Protein AF-V8P7L3-F1 (afdb_monomer)

Nearest PDB structures (foldseek):
  7rdb-assembly1_B  TM=6.389E-01  e=1.321E-03  Homo sapiens
  7rdb-assembly3_C  TM=6.486E-01  e=2.465E-03  Homo sapiens
  7rd5-assembly1_F  TM=6.907E-01  e=3.367E-03  Homo sapiens
  8esv-assembly1_B  TM=6.219E-01  e=2.792E-03  Homo sapiens
  5m4r-assembly2_E  TM=6.372E-01  e=1.424E+00  Homo sapiens

Foldseek 3Di:
DVVVVVVVVVVVVVVVVVVVVVLVVLLVVLLVVVLVVLLVLQLCAPVDPVSVVVQLCCCQVQLADRSQHVCSLCVHPNCVVQQFTDPSQADPPPPDADTHVVDDGPRGGHDPPSPSSCVVVPVVVVVVVVVPVD

Sequence (134 aa):
MIKLFTGFLVLLLITEILVVATAYMCRIKLHQTVSKDLMKILNKYDKNRQATKTVDILQAEFQCCGVENYIDWQNTTFGLRFSSVPKSCCKVPVESCVTDLNEDIVGINQEVTGILLCYMLLKIINKDYDNIEA

Mean predicted aligned error: 8.69 Å

Structure (mmCIF, N/CA/C/O backbone):
data_AF-V8P7L3-F1
#
_entry.id   AF-V8P7L3-F1
#
loop_
_atom_site.group_PDB
_atom_site.id
_atom_site.type_symbol
_atom_site.label_atom_id
_atom_site.label_alt_id
_a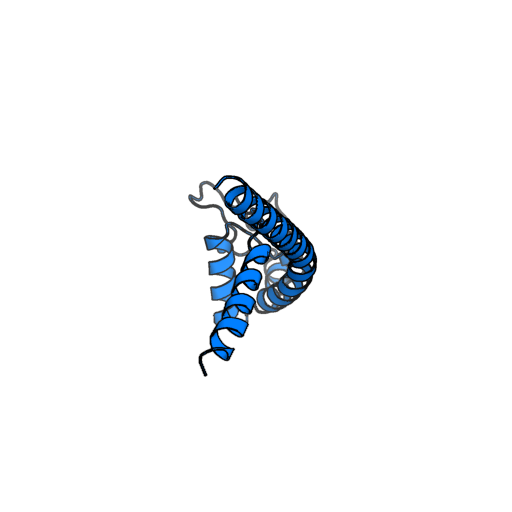tom_site.label_comp_id
_atom_site.label_asym_id
_atom_site.label_entity_id
_atom_site.label_seq_id
_atom_site.pdbx_PDB_ins_code
_atom_site.Cartn_x
_atom_site.Cartn_y
_atom_site.Cartn_z
_atom_site.occupancy
_atom_site.B_iso_or_equiv
_atom_site.auth_seq_id
_atom_site.auth_comp_id
_atom_site.auth_asym_id
_atom_site.auth_atom_id
_atom_site.pdbx_PDB_model_num
ATOM 1 N N . MET A 1 1 ? -40.850 -6.623 32.190 1.00 72.12 1 MET A N 1
ATOM 2 C CA . MET A 1 1 ? -40.401 -7.145 30.879 1.00 72.12 1 MET A CA 1
ATOM 3 C C . MET A 1 1 ? -39.814 -6.038 29.994 1.00 72.12 1 MET A C 1
ATOM 5 O O . MET A 1 1 ? -38.660 -6.157 29.624 1.00 72.12 1 MET A O 1
ATOM 9 N N . ILE A 1 2 ? -40.503 -4.910 29.765 1.00 87.88 2 ILE A N 1
ATOM 10 C CA . ILE A 1 2 ? -40.010 -3.815 28.891 1.00 87.88 2 ILE A CA 1
ATOM 11 C C . ILE A 1 2 ? -38.735 -3.120 29.421 1.00 87.88 2 ILE A C 1
ATOM 13 O O . ILE A 1 2 ? -37.823 -2.855 28.654 1.00 87.88 2 ILE A O 1
ATOM 17 N N . LYS A 1 3 ? -38.616 -2.894 30.740 1.00 86.19 3 LYS A N 1
ATOM 18 C CA . LYS A 1 3 ? -37.450 -2.205 31.340 1.00 86.19 3 LYS A CA 1
ATOM 19 C C . LYS A 1 3 ? -36.107 -2.913 31.098 1.00 86.19 3 LYS A C 1
ATOM 21 O O . LYS A 1 3 ? -35.101 -2.249 30.894 1.00 86.19 3 LYS A O 1
ATOM 26 N N . LEU A 1 4 ? -36.101 -4.249 31.107 1.00 89.38 4 LEU A N 1
ATOM 27 C CA . LEU A 1 4 ? -34.902 -5.045 30.823 1.00 89.38 4 LEU A CA 1
ATOM 28 C C . LEU A 1 4 ? -34.525 -4.938 29.345 1.00 89.38 4 LEU A C 1
ATOM 30 O O . LEU A 1 4 ? -33.369 -4.695 29.023 1.00 89.38 4 LEU A O 1
ATOM 34 N N . PHE A 1 5 ? -35.518 -5.039 28.460 1.00 91.81 5 PHE A N 1
ATOM 35 C CA . PHE A 1 5 ? -35.330 -4.890 27.020 1.00 91.81 5 PHE A CA 1
ATOM 36 C C . PHE A 1 5 ? -34.765 -3.509 26.653 1.00 91.81 5 PHE A C 1
ATOM 38 O O . PHE A 1 5 ? -33.781 -3.419 25.925 1.00 91.81 5 PHE A O 1
ATOM 45 N N . THR A 1 6 ? -35.312 -2.436 27.230 1.00 93.31 6 THR A N 1
ATOM 46 C CA . THR A 1 6 ? -34.776 -1.079 27.054 1.00 93.31 6 THR A CA 1
ATOM 47 C C . THR A 1 6 ? -33.341 -0.957 27.572 1.00 93.31 6 THR A C 1
ATOM 49 O O . THR A 1 6 ? -32.516 -0.336 26.911 1.00 93.31 6 THR A O 1
ATOM 52 N N . GLY A 1 7 ? -33.016 -1.578 28.710 1.00 94.12 7 GLY A N 1
ATOM 53 C CA . GLY A 1 7 ? -31.649 -1.593 29.241 1.00 94.12 7 GLY A CA 1
ATOM 54 C C . GLY A 1 7 ? -30.642 -2.246 28.289 1.00 94.12 7 GLY A C 1
ATOM 55 O O . GLY A 1 7 ? -29.582 -1.676 28.039 1.00 94.12 7 GLY A O 1
ATOM 56 N N . PHE A 1 8 ? -30.993 -3.392 27.699 1.00 94.31 8 PHE A N 1
ATOM 57 C CA . PHE A 1 8 ? -30.140 -4.061 26.710 1.00 94.31 8 PHE A CA 1
ATOM 58 C C . PHE A 1 8 ? -29.953 -3.235 25.437 1.00 94.31 8 PHE A C 1
ATOM 60 O O . PHE A 1 8 ? -28.838 -3.149 24.932 1.00 94.31 8 PHE A O 1
ATOM 67 N N . LEU A 1 9 ? -31.006 -2.580 24.942 1.00 94.62 9 LEU A N 1
ATOM 68 C CA . LEU A 1 9 ? -30.894 -1.721 23.761 1.00 94.62 9 LEU A CA 1
ATOM 69 C C . LEU A 1 9 ? -29.983 -0.513 24.000 1.00 94.62 9 LEU A C 1
ATOM 71 O O . LEU A 1 9 ? -29.184 -0.173 23.134 1.00 94.62 9 LEU A O 1
ATOM 75 N N . VAL A 1 10 ? -30.055 0.109 25.179 1.00 95.81 10 VAL A N 1
ATOM 76 C CA . VAL A 1 10 ? -29.152 1.214 25.534 1.00 95.81 10 VAL A CA 1
ATOM 77 C C . VAL A 1 10 ? -27.702 0.732 25.606 1.00 95.81 10 VAL A C 1
ATOM 79 O O . VAL A 1 10 ? -26.811 1.418 25.113 1.00 95.81 10 VAL A O 1
ATOM 82 N N . LEU A 1 11 ? -27.459 -0.459 26.160 1.00 95.25 11 LEU A N 1
ATOM 83 C CA . LEU A 1 11 ? -26.121 -1.049 26.195 1.00 95.25 11 LEU A CA 1
ATOM 84 C C . LEU A 1 11 ? -25.576 -1.299 24.782 1.00 95.25 11 LEU A C 1
ATOM 86 O O . LEU A 1 11 ? -24.440 -0.923 24.499 1.00 95.25 11 LEU A O 1
ATOM 90 N N . LEU A 1 12 ? -26.391 -1.869 23.890 1.00 94.75 12 LEU A N 1
ATOM 91 C CA . LEU A 1 12 ? -26.000 -2.109 22.499 1.00 94.75 12 LEU A CA 1
ATOM 92 C C . LEU A 1 12 ? -25.678 -0.801 21.769 1.00 94.75 12 LEU A C 1
ATOM 94 O O . LEU A 1 12 ? -24.627 -0.698 21.141 1.00 94.75 12 LEU A O 1
ATOM 98 N N . LEU A 1 13 ? -26.502 0.233 21.943 1.00 95.19 13 LEU A N 1
ATOM 99 C CA . LEU A 1 13 ? -26.239 1.549 21.357 1.00 95.19 13 LEU A CA 1
ATOM 100 C C . LEU A 1 13 ? -24.920 2.156 21.849 1.00 95.19 13 LEU A C 1
ATOM 102 O O . LEU A 1 13 ? -24.162 2.714 21.058 1.00 95.19 13 LEU A O 1
ATOM 106 N N . ILE A 1 14 ? -24.600 2.015 23.138 1.00 96.00 14 ILE A N 1
ATOM 107 C CA . ILE A 1 14 ? -23.313 2.477 23.675 1.00 96.00 14 ILE A CA 1
ATOM 108 C C . ILE A 1 14 ? -22.159 1.702 23.028 1.00 96.00 14 ILE A C 1
ATOM 110 O O . ILE A 1 14 ? -21.171 2.312 22.617 1.00 96.00 14 ILE A O 1
ATOM 114 N N . THR A 1 15 ? -22.282 0.378 22.887 1.00 92.50 15 THR A N 1
ATOM 115 C CA . THR A 1 15 ? -21.239 -0.428 22.234 1.00 92.50 15 THR A CA 1
ATOM 116 C C . THR A 1 15 ? -21.056 -0.067 20.762 1.00 92.50 15 THR A C 1
ATOM 118 O O . THR A 1 15 ? -19.918 0.055 20.312 1.00 92.50 15 THR A O 1
ATOM 121 N N . GLU A 1 16 ? -22.135 0.194 20.023 1.00 89.88 16 GLU A N 1
ATOM 122 C CA . GLU A 1 16 ? -22.059 0.598 18.616 1.00 89.88 16 GLU A CA 1
ATOM 123 C C . GLU A 1 16 ? -21.331 1.933 18.451 1.00 89.88 16 GLU A C 1
ATOM 125 O O . GLU A 1 16 ? -20.445 2.054 17.604 1.00 89.88 16 GLU A O 1
ATOM 130 N N . ILE A 1 17 ? -21.623 2.917 19.306 1.00 92.81 17 ILE A N 1
ATOM 131 C CA . ILE A 1 17 ? -20.941 4.218 19.277 1.00 92.81 17 ILE A CA 1
ATOM 13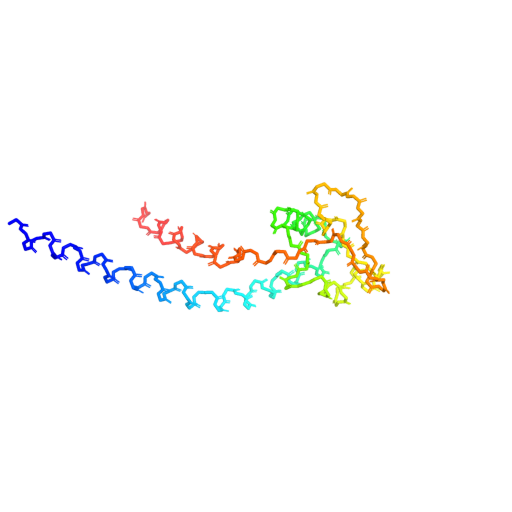2 C C . ILE A 1 17 ? -19.434 4.049 19.526 1.00 92.81 17 ILE A C 1
ATOM 134 O O . ILE A 1 17 ? -18.620 4.671 18.837 1.00 92.81 17 ILE A O 1
ATOM 138 N N . LEU A 1 18 ? -19.043 3.178 20.463 1.00 88.69 18 LEU A N 1
ATOM 139 C CA . LEU A 1 18 ? -17.633 2.887 20.743 1.00 88.69 18 LEU A CA 1
ATOM 140 C C . LEU A 1 18 ? -16.941 2.184 19.565 1.00 88.69 18 LEU A C 1
ATOM 142 O O . LEU A 1 18 ? -15.822 2.554 19.198 1.00 88.69 18 LEU A O 1
ATOM 146 N N . VAL A 1 19 ? -17.601 1.212 18.931 1.00 82.94 19 VAL A N 1
ATOM 147 C CA . VAL A 1 19 ? -17.077 0.519 17.741 1.00 82.94 19 VAL A CA 1
ATOM 148 C C . VAL A 1 19 ? -16.895 1.495 16.581 1.00 82.94 19 VAL A C 1
ATOM 150 O O . VAL A 1 19 ? -15.847 1.510 15.937 1.00 82.94 19 VAL A O 1
ATOM 153 N N . VAL A 1 20 ? -17.868 2.370 16.337 1.00 83.62 20 VAL A N 1
ATOM 154 C CA . VAL A 1 20 ? -17.779 3.364 15.260 1.00 83.62 20 VAL A CA 1
ATOM 155 C C . VAL A 1 20 ? -16.657 4.371 15.528 1.00 83.62 20 VAL A C 1
ATOM 157 O O . VAL A 1 20 ? -15.854 4.645 14.633 1.00 83.62 20 VAL A O 1
ATOM 160 N N . ALA A 1 21 ? -16.540 4.883 16.757 1.00 84.50 21 ALA A N 1
ATOM 161 C CA . ALA A 1 21 ? -15.484 5.828 17.123 1.00 84.50 21 ALA A CA 1
ATOM 162 C C . ALA A 1 21 ? -14.078 5.209 16.995 1.00 84.50 21 ALA A C 1
ATOM 164 O O . ALA A 1 21 ? -13.164 5.838 16.453 1.00 84.50 21 ALA A O 1
ATOM 165 N N . THR A 1 22 ? -13.905 3.959 17.437 1.00 76.62 22 THR A N 1
ATOM 166 C CA . THR A 1 22 ? -12.628 3.232 17.329 1.00 76.62 22 THR A CA 1
ATOM 167 C C . THR A 1 22 ? -12.281 2.888 15.884 1.00 76.62 22 THR A C 1
ATOM 169 O O . THR A 1 22 ? -11.140 3.106 15.468 1.00 76.62 22 THR A O 1
ATOM 172 N N . ALA A 1 23 ? -13.254 2.443 15.085 1.00 76.81 23 ALA A N 1
ATOM 173 C CA . ALA A 1 23 ? -13.071 2.209 13.658 1.00 76.81 23 ALA A CA 1
ATOM 174 C C . ALA A 1 23 ? -12.628 3.493 12.945 1.00 76.81 23 ALA A C 1
ATOM 176 O O . ALA A 1 23 ? -11.661 3.470 12.182 1.00 76.81 23 ALA A O 1
ATOM 177 N N . TYR A 1 24 ? -13.266 4.627 13.241 1.00 77.25 24 TYR A N 1
ATOM 178 C CA . TYR A 1 24 ? -12.901 5.913 12.650 1.00 77.25 24 TYR A CA 1
ATOM 179 C C . TYR A 1 24 ? -11.458 6.326 12.983 1.00 77.25 24 TYR A C 1
ATOM 181 O O . TYR A 1 24 ? -10.691 6.678 12.087 1.00 77.25 24 TYR A O 1
ATOM 189 N N . MET A 1 25 ? -11.040 6.221 14.247 1.00 73.00 25 MET A N 1
ATOM 190 C CA . MET A 1 25 ? -9.654 6.526 14.635 1.00 73.00 25 MET A CA 1
ATOM 191 C C . MET A 1 25 ? -8.639 5.541 14.035 1.00 73.00 25 MET A C 1
ATOM 193 O O . MET A 1 25 ? -7.530 5.943 13.667 1.00 73.00 25 MET A O 1
ATOM 197 N N . CYS A 1 26 ? -9.006 4.261 13.915 1.00 70.56 26 CYS A N 1
ATOM 198 C CA . CYS A 1 26 ? -8.181 3.233 13.286 1.00 70.56 26 CYS A CA 1
ATOM 199 C C . CYS A 1 26 ? -7.879 3.600 11.833 1.00 70.56 26 CYS A C 1
ATOM 201 O O . CYS A 1 26 ? -6.718 3.558 11.423 1.00 70.56 26 CYS A O 1
ATOM 203 N N . ARG A 1 27 ? -8.897 4.061 11.092 1.00 73.44 27 ARG A N 1
ATOM 204 C CA . ARG A 1 27 ? -8.773 4.402 9.673 1.00 73.44 27 ARG A CA 1
ATOM 205 C C . ARG A 1 27 ? -7.585 5.318 9.373 1.00 73.44 27 ARG A C 1
ATOM 207 O O . ARG A 1 27 ? -6.798 5.045 8.469 1.00 73.44 27 ARG A O 1
ATOM 214 N N . ILE A 1 28 ? -7.425 6.362 10.182 1.00 69.69 28 ILE A N 1
ATOM 215 C CA . ILE A 1 28 ? -6.399 7.393 9.990 1.00 69.69 28 ILE A CA 1
ATOM 216 C C . ILE A 1 28 ? -4.984 6.836 10.230 1.00 69.69 28 ILE A C 1
ATOM 218 O O . ILE A 1 28 ? -4.080 7.052 9.423 1.00 69.69 28 ILE A O 1
ATOM 222 N N . LYS A 1 29 ? -4.773 6.094 11.325 1.00 68.50 29 LYS A N 1
ATOM 223 C CA . LYS A 1 29 ? -3.442 5.560 11.693 1.00 68.50 29 LYS A CA 1
ATOM 224 C C . LYS A 1 29 ? -2.997 4.404 10.801 1.00 68.50 29 LYS A C 1
ATOM 226 O O . LYS A 1 29 ? -1.812 4.271 10.483 1.00 68.50 29 LYS A O 1
ATOM 231 N N . LEU A 1 30 ? -3.956 3.565 10.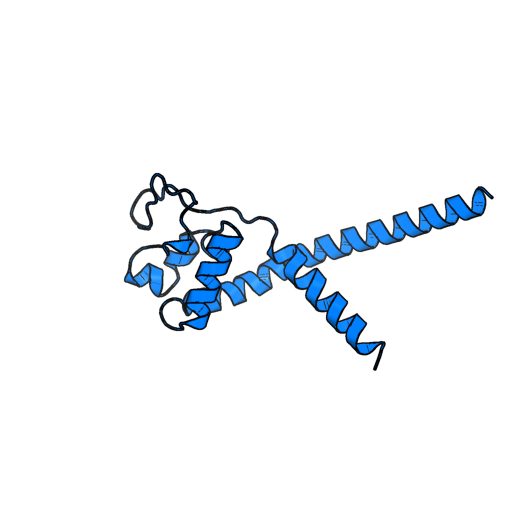428 1.00 73.50 30 LEU A N 1
ATOM 232 C CA . LEU A 1 30 ? -3.772 2.395 9.585 1.00 73.50 30 LEU A CA 1
ATOM 233 C C . LEU A 1 30 ? -3.192 2.829 8.249 1.00 73.50 30 LEU A C 1
ATOM 235 O O . LEU A 1 30 ? -2.089 2.398 7.914 1.00 73.50 30 LEU A O 1
ATOM 239 N N . HIS A 1 31 ? -3.867 3.774 7.588 1.00 76.88 31 HIS A N 1
ATOM 240 C CA . HIS A 1 31 ? -3.453 4.338 6.308 1.00 76.88 31 HIS A CA 1
ATOM 241 C C . HIS A 1 31 ? -1.969 4.721 6.308 1.00 76.88 31 HIS A C 1
ATOM 243 O O . HIS A 1 31 ? -1.176 4.154 5.568 1.00 76.88 31 HIS A O 1
ATOM 249 N N . GLN A 1 32 ? -1.542 5.579 7.237 1.00 78.06 32 GLN A N 1
ATOM 250 C CA . GLN A 1 32 ? -0.151 6.040 7.289 1.00 78.06 32 GLN A CA 1
ATOM 251 C C . GLN A 1 32 ? 0.876 4.919 7.513 1.00 78.06 32 GLN A C 1
ATOM 253 O O . GLN A 1 32 ? 2.003 5.016 7.026 1.00 78.06 32 GLN A O 1
ATOM 258 N N . THR A 1 33 ? 0.529 3.888 8.287 1.00 78.50 33 THR A N 1
ATOM 259 C CA . THR A 1 33 ? 1.470 2.818 8.647 1.00 78.50 33 THR A CA 1
ATOM 260 C C . THR A 1 33 ? 1.677 1.873 7.481 1.00 78.50 33 THR A C 1
ATOM 262 O O . THR A 1 33 ? 2.812 1.624 7.074 1.00 78.50 33 THR A O 1
ATOM 265 N N . VAL A 1 34 ? 0.588 1.365 6.911 1.00 79.50 34 VAL A N 1
ATOM 266 C CA . VAL A 1 34 ? 0.735 0.372 5.854 1.00 79.50 34 VAL A CA 1
ATOM 267 C C . VAL A 1 34 ? 1.054 1.029 4.528 1.00 79.50 34 VAL A C 1
ATOM 269 O O . VAL A 1 34 ? 1.762 0.403 3.756 1.00 79.50 34 VAL A O 1
ATOM 272 N N . SER A 1 35 ? 0.690 2.293 4.284 1.00 83.31 35 SER A N 1
ATOM 273 C CA . SER A 1 35 ? 1.221 2.992 3.110 1.00 83.31 35 SER A CA 1
ATOM 274 C C . SER A 1 35 ? 2.753 3.023 3.136 1.00 83.31 35 SER A C 1
ATOM 276 O O . SER A 1 35 ? 3.402 2.709 2.142 1.00 83.31 35 SER A O 1
ATOM 278 N N . LYS A 1 36 ? 3.369 3.273 4.303 1.00 86.00 36 LYS A N 1
ATOM 279 C CA . LYS A 1 36 ? 4.834 3.210 4.457 1.00 86.00 36 LYS A CA 1
ATOM 280 C C . LYS A 1 36 ? 5.393 1.802 4.254 1.00 86.00 36 LYS A C 1
ATOM 282 O O . LYS A 1 36 ? 6.421 1.648 3.596 1.00 86.00 36 LYS A O 1
ATOM 287 N N . ASP A 1 37 ? 4.768 0.779 4.833 1.00 85.25 37 ASP A N 1
ATOM 288 C CA . ASP A 1 37 ? 5.265 -0.597 4.723 1.00 85.25 37 ASP A CA 1
ATOM 289 C C . ASP A 1 37 ? 5.052 -1.189 3.327 1.00 85.25 37 ASP A C 1
ATOM 291 O O . ASP A 1 37 ? 5.970 -1.806 2.784 1.00 85.25 37 ASP A O 1
ATOM 295 N N . LEU A 1 38 ? 3.906 -0.927 2.699 1.00 86.19 38 LEU A N 1
ATOM 296 C CA . LEU A 1 38 ? 3.660 -1.252 1.298 1.00 86.19 38 LEU A CA 1
ATOM 297 C C . LEU A 1 38 ? 4.652 -0.528 0.404 1.00 86.19 38 LEU A C 1
ATOM 299 O O . LEU A 1 38 ? 5.235 -1.183 -0.446 1.00 86.19 38 LEU A O 1
ATOM 303 N N . MET A 1 39 ? 4.959 0.749 0.645 1.00 90.81 39 MET A N 1
ATOM 304 C CA . MET A 1 39 ? 5.969 1.460 -0.145 1.00 90.81 39 MET A CA 1
ATOM 305 C C . MET A 1 39 ? 7.365 0.823 -0.021 1.00 90.81 39 MET A C 1
ATOM 307 O O . MET A 1 39 ? 8.120 0.762 -0.994 1.00 90.81 39 MET A O 1
ATOM 311 N N . LYS A 1 40 ? 7.729 0.272 1.146 1.00 91.06 40 LYS A N 1
ATOM 312 C CA . LYS A 1 40 ? 8.975 -0.510 1.293 1.00 91.06 40 LYS A CA 1
ATOM 313 C C . LYS A 1 40 ? 8.933 -1.819 0.504 1.00 91.06 40 LYS A C 1
ATOM 315 O O . LYS A 1 40 ? 9.963 -2.226 -0.033 1.00 91.06 40 LYS A O 1
ATOM 320 N N . ILE A 1 41 ? 7.788 -2.501 0.476 1.00 90.25 41 ILE A N 1
ATOM 321 C CA . ILE A 1 41 ? 7.600 -3.744 -0.288 1.00 90.25 41 ILE A CA 1
ATOM 322 C C . ILE A 1 41 ? 7.628 -3.435 -1.791 1.00 90.25 41 ILE A C 1
ATOM 324 O O . ILE A 1 41 ? 8.324 -4.125 -2.533 1.00 90.25 41 ILE A O 1
ATOM 328 N N . LEU A 1 42 ? 6.977 -2.349 -2.213 1.00 92.50 42 LEU A N 1
ATOM 329 C CA . LEU A 1 42 ? 6.949 -1.850 -3.586 1.00 92.50 42 LEU A CA 1
ATOM 330 C C . LEU A 1 42 ? 8.360 -1.507 -4.085 1.00 92.50 42 LEU A C 1
ATOM 332 O O . LEU A 1 42 ? 8.748 -1.894 -5.179 1.00 92.50 42 LEU A O 1
ATOM 336 N N . ASN A 1 43 ? 9.203 -0.900 -3.246 1.00 93.94 43 ASN A N 1
ATOM 337 C CA . ASN A 1 43 ? 10.615 -0.648 -3.572 1.00 93.94 43 ASN A CA 1
ATOM 338 C C . ASN A 1 43 ? 11.485 -1.914 -3.697 1.00 93.94 43 ASN A C 1
ATOM 340 O O . ASN A 1 43 ? 12.599 -1.860 -4.224 1.00 93.94 43 ASN A O 1
ATOM 344 N N . LYS A 1 44 ? 11.006 -3.053 -3.189 1.00 94.06 44 LYS A N 1
ATOM 345 C CA . LYS A 1 44 ? 11.653 -4.367 -3.330 1.00 94.06 44 LYS A CA 1
ATOM 346 C C . LYS A 1 44 ? 11.070 -5.186 -4.482 1.00 94.06 44 LYS A C 1
ATOM 348 O O . LYS A 1 44 ? 11.531 -6.308 -4.704 1.00 94.06 44 LYS A O 1
ATOM 353 N N . TYR A 1 45 ? 10.086 -4.644 -5.195 1.00 93.50 45 TYR A N 1
ATOM 354 C CA . TYR A 1 45 ? 9.531 -5.243 -6.399 1.00 93.50 45 TYR A CA 1
ATOM 355 C C . TYR A 1 45 ? 10.637 -5.474 -7.442 1.00 93.50 45 TYR A C 1
ATOM 357 O O . TYR A 1 45 ? 11.579 -4.683 -7.523 1.00 93.50 45 TYR A O 1
ATOM 365 N N . ASP A 1 46 ? 10.575 -6.593 -8.169 1.00 92.69 46 ASP A N 1
ATOM 366 C CA . ASP A 1 46 ? 11.592 -7.096 -9.119 1.00 92.69 46 ASP A CA 1
ATOM 367 C C . ASP A 1 46 ? 12.944 -7.518 -8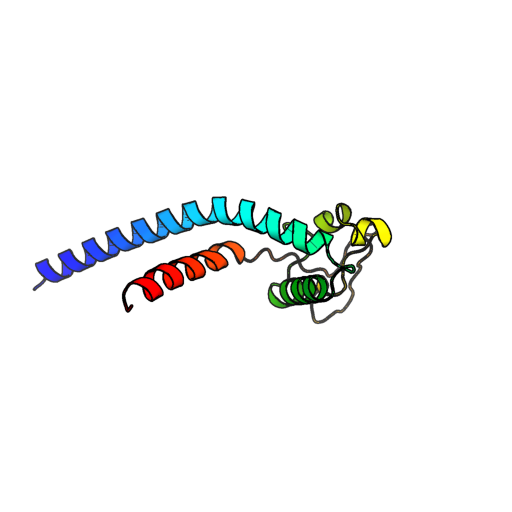.488 1.00 92.69 46 ASP A C 1
ATOM 369 O O . ASP A 1 46 ? 13.684 -8.322 -9.047 1.00 92.69 46 ASP A O 1
ATOM 373 N N . LYS A 1 47 ? 13.256 -7.069 -7.264 1.00 92.50 47 LYS A N 1
ATOM 374 C CA . LYS A 1 47 ? 14.478 -7.457 -6.525 1.00 92.50 47 LYS A CA 1
ATOM 375 C C . LYS A 1 47 ? 14.278 -8.657 -5.612 1.00 92.50 47 LYS A C 1
ATOM 377 O O . LYS A 1 47 ? 15.199 -9.438 -5.384 1.00 92.50 47 LYS A O 1
ATOM 382 N N . ASN A 1 48 ? 13.091 -8.779 -5.026 1.00 95.31 48 ASN A N 1
ATOM 383 C CA . ASN A 1 48 ? 12.740 -9.869 -4.130 1.00 95.31 48 ASN A CA 1
ATOM 384 C C . ASN A 1 48 ? 11.512 -10.603 -4.673 1.00 95.31 48 ASN A C 1
ATOM 386 O O . ASN A 1 48 ? 10.442 -10.018 -4.849 1.00 95.31 48 ASN A O 1
ATOM 390 N N . ARG A 1 49 ? 11.656 -11.912 -4.899 1.00 94.19 49 ARG A N 1
ATOM 391 C CA . ARG A 1 49 ? 10.596 -12.750 -5.475 1.00 94.19 49 ARG A CA 1
ATOM 392 C C . ARG A 1 49 ? 9.336 -12.799 -4.609 1.00 94.19 49 ARG A C 1
ATOM 394 O O . ARG A 1 49 ? 8.237 -12.827 -5.152 1.00 94.19 49 ARG A O 1
ATOM 401 N N . GLN A 1 50 ? 9.486 -12.821 -3.285 1.00 93.12 50 GLN A N 1
ATOM 402 C CA . GLN A 1 50 ? 8.354 -12.820 -2.360 1.00 93.12 50 GLN A CA 1
ATOM 403 C C . GLN A 1 50 ? 7.640 -11.469 -2.385 1.00 93.12 50 GLN A C 1
ATOM 405 O O . GLN A 1 50 ? 6.428 -11.448 -2.540 1.00 93.12 50 GLN A O 1
ATOM 410 N N . ALA A 1 51 ? 8.383 -10.359 -2.331 1.00 90.31 51 ALA A N 1
ATOM 411 C CA . ALA A 1 51 ? 7.808 -9.016 -2.436 1.00 90.31 51 ALA A CA 1
ATOM 412 C C . ALA A 1 51 ? 7.056 -8.821 -3.761 1.00 90.31 51 ALA A C 1
ATOM 414 O O . ALA A 1 51 ? 5.929 -8.343 -3.754 1.00 90.31 51 ALA A O 1
ATOM 415 N N . THR A 1 52 ? 7.649 -9.262 -4.872 1.00 94.00 52 THR A N 1
ATOM 416 C CA . THR A 1 52 ? 7.044 -9.193 -6.212 1.00 94.00 52 THR A CA 1
ATOM 417 C C . THR A 1 52 ? 5.723 -9.956 -6.253 1.00 94.00 52 THR A C 1
ATOM 419 O O . THR A 1 52 ? 4.687 -9.370 -6.545 1.00 94.00 52 THR A O 1
ATOM 422 N N . LYS A 1 53 ? 5.731 -11.231 -5.832 1.00 93.81 53 LYS A N 1
ATOM 423 C CA . LYS A 1 53 ? 4.507 -12.040 -5.739 1.00 93.81 53 LYS A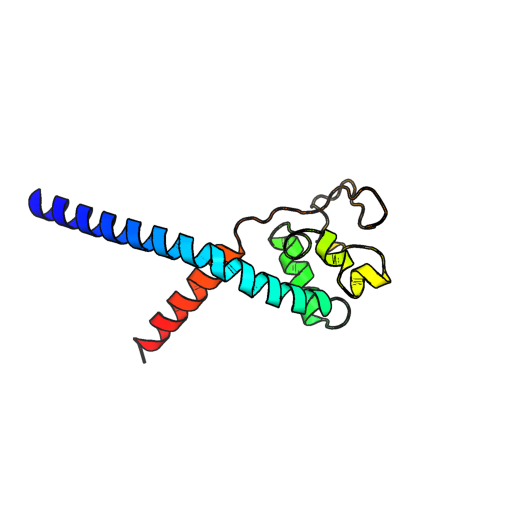 CA 1
ATOM 424 C C . LYS A 1 53 ? 3.450 -11.403 -4.841 1.00 93.81 53 LYS A C 1
ATOM 426 O O . LYS A 1 53 ? 2.282 -11.404 -5.199 1.00 93.81 53 LYS A O 1
ATOM 431 N N . THR A 1 54 ? 3.842 -10.901 -3.670 1.00 89.50 54 THR A N 1
ATOM 432 C CA . THR A 1 54 ? 2.907 -10.271 -2.734 1.00 89.50 54 THR A CA 1
ATOM 433 C C . THR A 1 54 ? 2.258 -9.042 -3.357 1.00 89.50 54 THR A C 1
ATOM 435 O O . THR A 1 54 ? 1.045 -8.918 -3.279 1.00 89.50 54 THR A O 1
ATOM 438 N N . VAL A 1 55 ? 3.029 -8.166 -4.003 1.00 91.50 55 VAL A N 1
ATOM 439 C CA . VAL A 1 55 ? 2.484 -6.982 -4.684 1.00 91.50 55 VAL A CA 1
ATOM 440 C C . VAL A 1 55 ? 1.539 -7.387 -5.809 1.00 91.50 55 VAL A C 1
ATOM 442 O O . VAL A 1 55 ? 0.430 -6.869 -5.855 1.00 91.50 55 VAL A O 1
ATOM 445 N N . ASP A 1 56 ? 1.932 -8.339 -6.657 1.00 92.88 56 ASP A N 1
ATOM 446 C CA . ASP A 1 56 ? 1.094 -8.777 -7.777 1.00 92.88 56 ASP A CA 1
ATOM 447 C C . ASP A 1 56 ? -0.242 -9.359 -7.303 1.00 92.88 56 ASP A C 1
ATOM 449 O O . ASP A 1 56 ? -1.287 -9.043 -7.868 1.00 92.88 56 ASP A O 1
ATOM 453 N N . ILE A 1 57 ? -0.214 -10.175 -6.243 1.00 88.81 57 ILE A N 1
ATOM 454 C CA . ILE A 1 57 ? -1.423 -10.731 -5.623 1.00 88.81 57 ILE A CA 1
ATOM 455 C C . ILE A 1 57 ? -2.288 -9.612 -5.050 1.00 88.81 57 ILE A C 1
ATOM 457 O O . ILE A 1 57 ? -3.484 -9.599 -5.301 1.00 88.81 57 ILE A O 1
ATOM 461 N N . LEU A 1 58 ? -1.708 -8.674 -4.295 1.00 86.69 58 LEU A N 1
ATOM 462 C CA . LEU A 1 58 ? -2.475 -7.581 -3.694 1.00 86.69 58 LEU A CA 1
ATOM 463 C C . LEU A 1 58 ? -3.149 -6.715 -4.764 1.00 86.69 58 LEU A C 1
ATOM 465 O O . LEU A 1 58 ? -4.318 -6.381 -4.619 1.00 86.69 58 LEU A O 1
ATOM 469 N N . GLN A 1 59 ? -2.438 -6.385 -5.840 1.00 89.31 59 GLN A N 1
ATO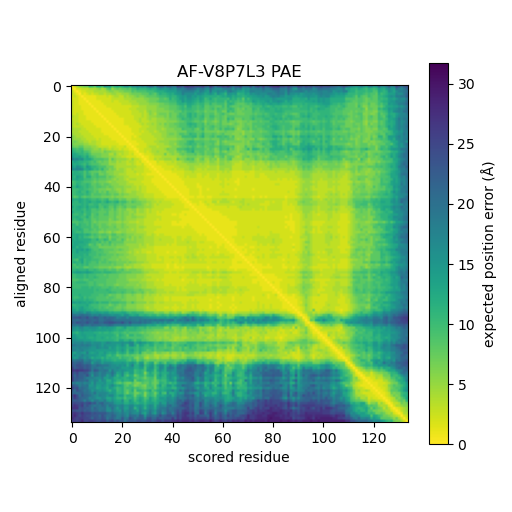M 470 C CA . GLN A 1 59 ? -2.959 -5.547 -6.922 1.00 89.31 59 GLN A CA 1
ATOM 471 C C . GLN A 1 59 ? -4.066 -6.238 -7.717 1.00 89.31 59 GLN A C 1
ATOM 473 O O . GLN A 1 59 ? -5.079 -5.612 -8.033 1.00 89.31 59 GLN A O 1
ATOM 478 N N . ALA A 1 60 ? -3.915 -7.540 -7.969 1.00 85.75 60 ALA A N 1
ATOM 479 C CA . ALA A 1 60 ? -4.941 -8.336 -8.627 1.00 85.75 60 ALA A CA 1
ATOM 480 C C . ALA A 1 60 ? -6.158 -8.596 -7.721 1.00 85.75 60 ALA A C 1
ATOM 482 O O . ALA A 1 60 ? -7.288 -8.483 -8.177 1.00 85.75 60 ALA A O 1
ATOM 483 N N . GLU A 1 61 ? -5.963 -8.920 -6.445 1.00 84.50 61 GLU A N 1
ATOM 484 C CA . GLU A 1 61 ? -7.067 -9.250 -5.531 1.00 84.50 61 GLU A CA 1
ATOM 485 C C . GLU A 1 61 ? -7.899 -8.013 -5.188 1.00 84.50 61 GLU A C 1
ATOM 487 O O . GLU A 1 61 ? -9.126 -8.042 -5.202 1.00 84.50 61 GLU A O 1
ATOM 492 N N . PHE A 1 62 ? -7.223 -6.901 -4.906 1.00 83.62 62 PHE A N 1
ATOM 493 C CA . PHE A 1 62 ? -7.867 -5.679 -4.436 1.00 83.62 62 PHE A CA 1
ATOM 494 C C . PHE A 1 62 ? -8.153 -4.671 -5.539 1.00 83.62 62 PHE A C 1
ATOM 496 O O . PHE A 1 62 ? -8.596 -3.567 -5.240 1.00 83.62 62 PHE A O 1
ATOM 503 N N . GLN A 1 63 ? -7.888 -5.042 -6.794 1.00 87.06 63 GLN A N 1
ATOM 504 C CA . GLN A 1 63 ? -8.064 -4.176 -7.955 1.00 87.06 63 GLN A CA 1
ATOM 505 C C . GLN A 1 63 ? -7.458 -2.780 -7.711 1.00 87.06 63 GLN A C 1
ATOM 507 O O . GLN A 1 63 ? -8.035 -1.745 -8.065 1.00 87.06 63 GLN A O 1
ATOM 512 N N . CYS A 1 64 ? -6.235 -2.759 -7.165 1.00 88.31 64 CYS A N 1
ATOM 513 C CA . CYS A 1 64 ? -5.461 -1.548 -6.899 1.00 88.31 64 CYS A CA 1
ATOM 514 C C . CYS A 1 64 ? -4.159 -1.502 -7.717 1.00 88.31 64 CYS A C 1
ATOM 516 O O . CYS A 1 64 ? -3.685 -2.513 -8.234 1.00 88.31 64 CYS A O 1
ATOM 518 N N . CYS A 1 65 ? -3.559 -0.317 -7.827 1.00 90.75 65 CYS A N 1
ATOM 519 C CA . CYS A 1 65 ? -2.252 -0.139 -8.449 1.00 90.75 65 CYS A CA 1
ATOM 520 C C . CYS A 1 65 ? -1.453 0.915 -7.689 1.00 90.75 65 CYS A C 1
ATOM 522 O O . CYS A 1 65 ? -1.895 2.052 -7.561 1.00 90.75 65 CYS A O 1
ATOM 524 N N . GLY A 1 66 ? -0.272 0.527 -7.208 1.00 88.94 66 GLY A N 1
ATOM 525 C CA . GLY A 1 66 ? 0.524 1.325 -6.274 1.00 88.94 66 GLY A CA 1
ATOM 526 C C . GLY A 1 66 ? 0.035 1.212 -4.827 1.00 88.94 66 GLY A C 1
ATOM 527 O O . GLY A 1 66 ? -0.604 0.224 -4.463 1.00 88.94 66 GLY A O 1
ATOM 528 N N . VAL A 1 67 ? 0.400 2.180 -3.988 1.00 87.44 67 VAL A N 1
ATOM 529 C CA . VAL A 1 67 ? 0.014 2.236 -2.569 1.00 87.44 67 VAL A CA 1
ATOM 530 C C . VAL A 1 67 ? -1.250 3.076 -2.397 1.00 87.44 67 VAL A C 1
ATOM 532 O O . VAL A 1 67 ? -2.232 2.612 -1.823 1.00 87.44 67 VAL A O 1
ATOM 535 N N . GLU A 1 68 ? -1.215 4.302 -2.899 1.00 83.62 68 GLU A N 1
ATOM 536 C CA . GLU A 1 68 ? -2.337 5.231 -2.996 1.00 83.62 68 GLU A CA 1
ATOM 537 C C . GLU A 1 68 ? -2.823 5.322 -4.441 1.00 83.62 68 GLU A C 1
ATOM 539 O O . GLU A 1 68 ? -4.025 5.394 -4.695 1.00 83.62 68 GLU A O 1
ATOM 544 N N . ASN A 1 69 ? -1.890 5.318 -5.394 1.00 86.88 69 ASN A N 1
ATOM 545 C CA . ASN A 1 69 ? -2.192 5.413 -6.812 1.00 86.88 69 ASN A CA 1
ATOM 546 C C . ASN A 1 69 ? -1.048 4.847 -7.664 1.00 86.88 69 ASN A C 1
ATOM 548 O O . ASN A 1 69 ? 0.064 4.594 -7.207 1.00 86.88 69 ASN A O 1
ATOM 552 N N . TYR A 1 70 ? -1.308 4.697 -8.959 1.00 89.00 70 TYR A N 1
ATOM 553 C CA . TYR A 1 70 ? -0.324 4.156 -9.892 1.00 89.00 70 TYR A CA 1
ATOM 554 C C . TYR A 1 70 ? 0.926 5.042 -10.052 1.00 89.00 70 TYR A C 1
ATOM 556 O O . TYR A 1 70 ? 1.976 4.536 -10.444 1.00 89.00 70 TYR A O 1
ATOM 564 N N . ILE A 1 71 ? 0.839 6.339 -9.733 1.00 89.69 71 ILE A N 1
ATOM 565 C CA . ILE A 1 71 ? 1.959 7.292 -9.805 1.00 89.69 71 ILE A CA 1
ATOM 566 C C . ILE A 1 71 ? 3.025 6.933 -8.762 1.00 89.69 71 ILE A C 1
ATOM 568 O O . ILE A 1 71 ? 4.203 7.200 -8.989 1.00 89.69 71 ILE A O 1
ATOM 572 N N . ASP A 1 72 ? 2.670 6.223 -7.685 1.00 91.06 72 ASP A N 1
ATOM 573 C CA . ASP A 1 72 ? 3.636 5.719 -6.699 1.00 91.06 72 ASP A CA 1
ATOM 574 C C . ASP A 1 72 ? 4.774 4.921 -7.340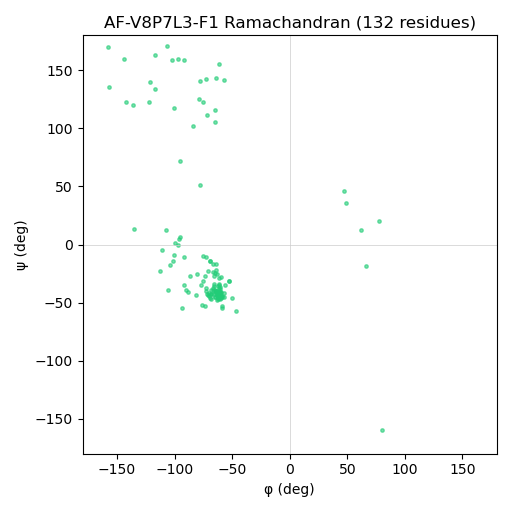 1.00 91.06 72 ASP A C 1
ATOM 576 O O . ASP A 1 72 ? 5.914 4.972 -6.872 1.00 91.06 72 ASP A O 1
ATOM 580 N N . TRP A 1 73 ? 4.492 4.230 -8.450 1.00 93.31 73 TRP A N 1
ATOM 581 C CA . TRP A 1 73 ? 5.492 3.482 -9.202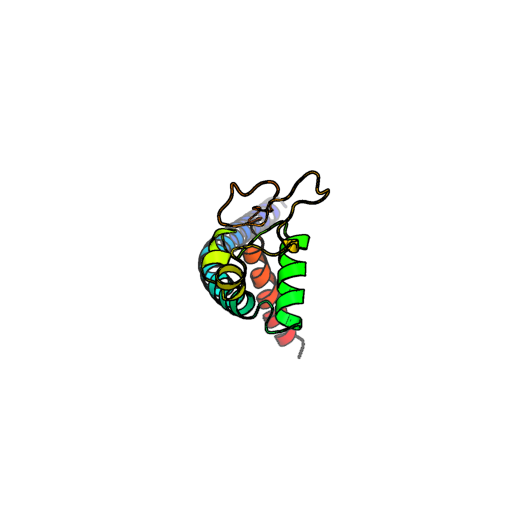 1.00 93.31 73 TRP A CA 1
ATOM 582 C C . TRP A 1 73 ? 6.614 4.364 -9.756 1.00 93.31 73 TRP A C 1
ATOM 584 O O . TRP A 1 73 ? 7.749 3.884 -9.815 1.00 93.31 73 TRP A O 1
ATOM 594 N N . GLN A 1 74 ? 6.363 5.644 -10.058 1.00 91.94 74 GLN A N 1
ATOM 595 C CA . GLN A 1 74 ? 7.389 6.596 -10.516 1.00 91.94 74 GLN A CA 1
ATOM 596 C C . GLN A 1 74 ? 8.514 6.779 -9.491 1.00 91.94 74 GLN A C 1
ATOM 598 O O . GLN A 1 74 ? 9.657 7.025 -9.862 1.00 91.94 74 GLN A O 1
ATOM 603 N N . ASN A 1 75 ? 8.213 6.593 -8.205 1.00 90.31 75 ASN A N 1
ATOM 604 C CA . ASN A 1 75 ? 9.177 6.725 -7.114 1.00 90.31 75 ASN A CA 1
ATOM 605 C C . ASN A 1 75 ? 9.808 5.385 -6.700 1.00 90.31 75 ASN A C 1
ATOM 607 O O . ASN A 1 75 ? 10.536 5.323 -5.707 1.00 90.31 75 ASN A O 1
ATOM 611 N N . THR A 1 76 ? 9.535 4.301 -7.432 1.00 92.88 76 THR A N 1
ATOM 612 C CA . THR A 1 76 ? 10.101 2.972 -7.162 1.00 92.88 76 THR A CA 1
ATOM 613 C C . THR A 1 76 ? 11.241 2.646 -8.113 1.00 92.88 76 THR A C 1
ATOM 615 O O . THR A 1 76 ? 11.318 3.149 -9.232 1.00 92.88 76 THR A O 1
ATOM 618 N N . THR A 1 77 ? 12.103 1.705 -7.726 1.00 92.00 77 THR A N 1
ATOM 619 C CA . THR A 1 77 ? 13.186 1.269 -8.620 1.00 92.00 77 THR A CA 1
ATOM 620 C C . THR A 1 77 ? 12.699 0.577 -9.891 1.00 92.00 77 THR A C 1
ATOM 622 O O . THR A 1 77 ? 13.429 0.569 -10.875 1.00 92.00 77 THR A O 1
ATOM 625 N N . PHE A 1 78 ? 11.496 -0.005 -9.877 1.00 93.31 78 PHE A N 1
ATOM 626 C CA . PHE A 1 78 ? 10.899 -0.623 -11.060 1.00 93.31 78 PHE A CA 1
ATOM 627 C C . PHE A 1 78 ? 10.415 0.443 -12.048 1.00 93.31 78 PHE A C 1
ATOM 629 O O . PHE A 1 78 ? 10.848 0.445 -13.200 1.00 93.31 78 PHE A O 1
ATOM 636 N N . GLY A 1 79 ? 9.601 1.398 -11.587 1.00 92.12 79 GLY A N 1
ATOM 637 C CA . GLY A 1 79 ? 9.093 2.468 -12.447 1.00 92.12 79 GLY A CA 1
ATOM 638 C C . GLY A 1 79 ? 10.191 3.404 -12.948 1.00 92.12 79 GLY A C 1
ATOM 639 O O . GLY A 1 79 ? 10.155 3.791 -14.106 1.00 92.12 79 GLY A O 1
ATOM 640 N N . LEU A 1 80 ? 11.239 3.677 -12.164 1.00 91.50 80 LEU A N 1
ATOM 641 C CA . LEU A 1 80 ? 12.397 4.446 -12.651 1.00 91.50 80 LEU A CA 1
ATOM 642 C C . LEU A 1 80 ? 13.200 3.718 -13.742 1.00 91.50 80 LEU A C 1
ATOM 644 O O . LEU A 1 80 ? 13.877 4.363 -14.537 1.00 91.50 80 LEU A O 1
ATOM 648 N N . ARG A 1 81 ? 13.170 2.381 -13.764 1.00 92.19 81 ARG A N 1
ATOM 649 C CA . ARG A 1 81 ? 13.940 1.570 -14.718 1.00 92.19 81 ARG A CA 1
ATOM 650 C C . ARG A 1 81 ? 13.184 1.313 -16.015 1.00 92.19 81 ARG A C 1
ATOM 652 O O . ARG A 1 81 ? 13.801 1.294 -17.074 1.00 92.19 81 ARG A O 1
ATOM 659 N N . PHE A 1 82 ? 11.888 1.047 -15.912 1.00 91.50 82 PHE A N 1
ATOM 660 C CA . PHE A 1 82 ? 11.059 0.622 -17.039 1.00 91.50 82 PHE A CA 1
ATOM 661 C C . PHE A 1 82 ? 10.042 1.677 -17.467 1.00 91.50 82 PHE A C 1
ATOM 663 O O . PHE A 1 82 ? 9.334 1.455 -18.441 1.00 91.50 82 PHE A O 1
ATOM 670 N N . SER A 1 83 ? 9.954 2.794 -16.736 1.00 92.25 83 SER A N 1
ATOM 671 C CA . SER A 1 83 ? 8.916 3.812 -16.911 1.00 92.25 83 SER A CA 1
ATOM 672 C C . SER A 1 83 ? 7.522 3.201 -16.970 1.00 92.25 83 SER A C 1
ATOM 674 O O . SER A 1 83 ? 6.674 3.661 -17.712 1.00 92.25 83 SER A O 1
ATOM 676 N N . SER A 1 84 ? 7.272 2.143 -16.197 1.00 92.00 84 SER A N 1
ATOM 677 C CA . SER A 1 84 ? 6.030 1.386 -16.295 1.00 92.00 84 SER A CA 1
ATOM 678 C C . SER A 1 84 ? 5.530 0.885 -14.948 1.00 92.00 84 SER A C 1
ATOM 680 O O . SER A 1 84 ? 6.309 0.707 -14.008 1.00 92.00 84 SER A O 1
ATOM 682 N N . VAL A 1 85 ? 4.242 0.564 -14.885 1.00 92.81 85 VAL A N 1
ATOM 683 C CA . VAL A 1 85 ? 3.632 -0.200 -13.790 1.00 92.81 85 VAL A CA 1
ATOM 684 C C . VAL A 1 85 ? 3.634 -1.704 -14.098 1.00 92.81 85 VAL A C 1
ATOM 686 O O . VAL A 1 85 ? 3.730 -2.102 -15.262 1.00 92.81 85 VAL A O 1
ATOM 689 N N . PRO A 1 86 ? 3.534 -2.579 -13.087 1.00 93.06 86 PRO A N 1
ATOM 690 C CA . PRO A 1 86 ? 3.366 -4.007 -13.312 1.00 93.06 86 PRO A CA 1
ATOM 691 C C . PRO A 1 86 ? 2.093 -4.366 -14.066 1.00 93.06 86 PRO A C 1
ATOM 693 O O . PRO A 1 86 ? 1.066 -3.704 -13.953 1.00 93.06 86 PRO A O 1
ATOM 696 N N . LYS A 1 87 ? 2.115 -5.518 -14.739 1.00 90.81 87 LYS A N 1
ATOM 697 C CA . LYS A 1 87 ? 0.926 -6.076 -15.404 1.00 90.81 87 LYS A CA 1
ATOM 698 C C . LYS A 1 87 ? -0.206 -6.421 -14.433 1.00 90.81 87 LYS A C 1
ATOM 700 O O . LYS A 1 87 ? -1.362 -6.437 -14.834 1.00 90.81 87 LYS A O 1
ATOM 705 N N . SER A 1 88 ? 0.117 -6.689 -13.170 1.00 91.25 88 SER A N 1
ATOM 706 C CA . SER A 1 88 ? -0.858 -6.922 -12.097 1.00 91.25 88 SER A CA 1
ATOM 707 C C . SER A 1 88 ? -1.731 -5.697 -11.798 1.00 91.25 88 SER A C 1
ATOM 709 O O . SER A 1 88 ? -2.811 -5.855 -11.238 1.00 91.25 88 SER A O 1
ATOM 711 N N . CYS A 1 89 ? -1.331 -4.501 -12.242 1.00 91.38 89 CYS A N 1
ATOM 712 C CA . CYS A 1 89 ? -2.163 -3.301 -12.197 1.00 91.38 89 CYS A CA 1
ATOM 713 C C . CYS A 1 89 ? -3.276 -3.260 -13.255 1.00 91.38 89 CYS A C 1
ATOM 715 O O . CYS A 1 89 ? -4.102 -2.353 -13.209 1.00 91.38 89 CYS A O 1
ATOM 717 N N . CYS A 1 90 ? -3.304 -4.159 -14.237 1.00 90.69 90 CYS A N 1
ATOM 718 C CA . CYS A 1 90 ? -4.312 -4.127 -15.295 1.00 90.69 90 CYS A CA 1
ATOM 719 C C . CYS A 1 90 ? -5.662 -4.685 -14.820 1.00 90.69 90 CYS A C 1
ATOM 721 O O . CYS A 1 90 ? -5.715 -5.709 -14.135 1.00 90.69 90 CYS A O 1
ATOM 723 N N . LYS A 1 91 ? -6.758 -4.050 -15.249 1.00 87.31 91 LYS A N 1
ATOM 724 C CA . LYS A 1 91 ? -8.130 -4.547 -15.060 1.00 87.31 91 LYS A CA 1
ATOM 725 C C . LYS A 1 91 ? -8.342 -5.859 -15.808 1.00 87.31 91 LYS A C 1
ATOM 727 O O . LYS A 1 91 ? -7.856 -6.023 -16.925 1.00 87.31 91 LYS A O 1
ATOM 732 N N . VAL A 1 92 ? -9.113 -6.770 -15.220 1.00 80.00 92 VAL A N 1
ATOM 733 C CA . VAL A 1 92 ? -9.484 -8.056 -15.834 1.00 80.00 92 VAL A CA 1
ATOM 734 C C . VAL A 1 92 ? -11.008 -8.103 -16.022 1.00 80.00 92 VAL A C 1
ATOM 736 O O . VAL A 1 92 ? -11.720 -7.794 -15.068 1.00 80.00 92 VAL A O 1
ATOM 739 N N . PRO A 1 93 ? -11.539 -8.515 -17.194 1.00 70.06 93 PRO A N 1
ATOM 740 C CA . PRO A 1 93 ? -10.832 -8.940 -18.407 1.00 70.06 93 PRO A CA 1
ATOM 741 C C . PRO A 1 93 ? -10.169 -7.767 -19.153 1.00 70.06 93 PRO A C 1
ATOM 743 O O . PRO A 1 93 ? -10.702 -6.664 -19.208 1.00 70.06 93 PRO A O 1
ATOM 746 N N . VAL A 1 94 ? -8.979 -8.017 -19.710 1.00 67.19 94 VAL A N 1
ATOM 747 C CA . VAL A 1 94 ? -8.131 -6.994 -20.343 1.00 67.19 94 VAL A CA 1
ATOM 748 C C . VAL A 1 94 ? -8.574 -6.782 -21.797 1.00 67.19 94 VAL A C 1
ATOM 750 O O . VAL A 1 94 ? -8.226 -7.589 -22.655 1.00 67.19 94 VAL A O 1
ATOM 753 N N . GLU A 1 95 ? -9.314 -5.713 -22.102 1.00 68.94 95 GLU A N 1
ATOM 754 C CA . GLU A 1 95 ? -9.527 -5.289 -23.503 1.00 68.94 95 GLU A CA 1
ATOM 755 C C . GLU A 1 95 ? -8.328 -4.479 -24.025 1.00 68.94 95 GLU A C 1
ATOM 757 O O . GLU A 1 95 ? -7.831 -4.720 -25.123 1.00 68.94 95 GLU A O 1
ATOM 762 N N . SER A 1 96 ? -7.808 -3.563 -23.204 1.00 77.25 96 SER A N 1
ATOM 763 C CA . SER A 1 96 ? -6.565 -2.825 -23.434 1.00 77.25 96 SER A CA 1
ATOM 764 C C . SER A 1 96 ? -6.010 -2.327 -22.095 1.00 77.25 96 SER A C 1
ATOM 766 O O . SER A 1 96 ? -6.757 -1.851 -21.241 1.00 77.25 96 SER A O 1
ATOM 768 N N . CYS A 1 97 ? -4.702 -2.480 -21.875 1.00 86.62 97 CYS A N 1
ATOM 769 C CA . CYS A 1 97 ? -4.020 -1.960 -20.691 1.00 86.62 97 CYS A CA 1
ATOM 770 C C . CYS A 1 97 ? -2.698 -1.318 -21.104 1.00 86.62 97 CYS A C 1
ATOM 7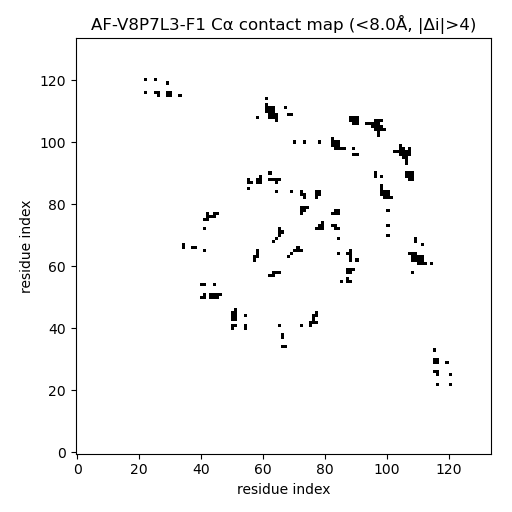72 O O . CYS A 1 97 ? -1.835 -1.992 -21.673 1.00 86.62 97 CYS A O 1
ATOM 774 N N . VAL A 1 98 ? -2.549 -0.028 -20.812 1.00 86.44 98 VAL A N 1
ATOM 775 C CA . VAL A 1 98 ? -1.316 0.729 -21.039 1.00 86.44 98 VAL A CA 1
ATOM 776 C C . VAL A 1 98 ? -0.593 0.842 -19.709 1.00 86.44 98 VAL A C 1
ATOM 778 O O . VAL A 1 98 ? -1.119 1.401 -18.748 1.00 86.44 98 VAL A O 1
ATOM 781 N N . THR A 1 99 ? 0.607 0.269 -19.647 1.00 88.25 99 THR A N 1
ATOM 782 C CA . THR A 1 99 ? 1.420 0.254 -18.427 1.00 88.25 99 THR A CA 1
ATOM 783 C C . THR A 1 99 ? 2.519 1.310 -18.420 1.00 88.25 99 THR A C 1
ATOM 785 O O . THR A 1 99 ? 3.170 1.450 -17.391 1.00 88.25 99 THR A O 1
ATOM 788 N N . ASP A 1 100 ? 2.765 2.005 -19.534 1.00 87.75 100 ASP A N 1
ATOM 789 C CA . ASP A 1 100 ? 3.801 3.040 -19.645 1.00 87.75 100 ASP A CA 1
ATOM 790 C C . ASP A 1 100 ? 3.357 4.327 -18.936 1.00 87.75 100 ASP A C 1
ATOM 792 O O . ASP A 1 100 ? 2.314 4.896 -19.241 1.00 87.75 100 ASP A O 1
ATOM 796 N N . LEU A 1 101 ? 4.159 4.780 -17.975 1.00 85.44 101 LEU A N 1
ATOM 797 C CA . LEU A 1 101 ? 3.933 5.980 -17.169 1.00 85.44 101 LEU A CA 1
ATOM 798 C C . LEU A 1 101 ? 4.161 7.284 -17.952 1.00 85.44 101 LEU A C 1
ATOM 800 O O . LEU A 1 101 ? 3.828 8.346 -17.426 1.00 85.44 101 LEU A O 1
ATOM 804 N N . ASN A 1 102 ? 4.736 7.221 -19.157 1.00 87.19 102 ASN A N 1
ATOM 805 C CA . ASN A 1 102 ? 4.909 8.360 -20.063 1.00 87.19 102 ASN A CA 1
ATOM 806 C C . ASN A 1 102 ? 3.742 8.528 -21.051 1.00 87.19 102 ASN A C 1
ATOM 808 O O . ASN A 1 102 ? 3.681 9.546 -21.741 1.00 87.19 102 ASN A O 1
ATOM 812 N N . GLU A 1 103 ? 2.848 7.543 -21.141 1.00 84.81 103 GLU A N 1
ATOM 813 C CA . GLU A 1 103 ? 1.660 7.572 -21.994 1.00 84.81 103 GLU A CA 1
ATOM 814 C C . GLU A 1 103 ? 0.385 7.777 -21.161 1.00 84.81 103 GLU A C 1
ATOM 816 O O . GLU A 1 103 ? 0.395 7.717 -19.927 1.00 84.81 103 GLU A O 1
ATOM 821 N N . ASP A 1 104 ? -0.740 8.008 -21.843 1.00 81.94 104 ASP A N 1
ATOM 822 C CA . ASP A 1 104 ? -2.048 8.026 -21.197 1.00 81.94 104 ASP A CA 1
ATOM 823 C C . ASP A 1 104 ? -2.369 6.622 -20.666 1.00 81.94 104 ASP A C 1
ATOM 825 O O . ASP A 1 104 ? -2.681 5.689 -21.409 1.00 81.94 104 ASP A O 1
ATOM 829 N N . ILE A 1 105 ? -2.274 6.468 -19.346 1.00 80.69 105 ILE A N 1
ATOM 830 C CA . ILE A 1 105 ? -2.551 5.214 -18.652 1.00 80.69 105 ILE A CA 1
ATOM 831 C C . ILE A 1 105 ? -4.037 4.848 -18.820 1.00 80.69 105 ILE A C 1
ATOM 833 O O . ILE A 1 105 ? -4.932 5.521 -18.306 1.00 80.69 105 ILE A O 1
ATOM 837 N N . VAL A 1 106 ? -4.300 3.733 -19.506 1.00 83.19 106 VAL A N 1
ATOM 838 C CA . VAL A 1 106 ? -5.644 3.203 -19.789 1.00 83.19 106 VAL A CA 1
ATOM 839 C C . VAL A 1 106 ? -5.772 1.792 -19.222 1.00 83.19 106 VAL A C 1
ATOM 841 O O . VAL A 1 106 ? -4.850 0.987 -19.325 1.00 83.19 106 VAL A O 1
ATOM 844 N N . GLY A 1 107 ? -6.932 1.476 -18.640 1.00 83.56 107 GLY A N 1
ATOM 845 C CA . GLY A 1 107 ? -7.279 0.098 -18.274 1.00 83.56 107 GLY A CA 1
ATOM 846 C C . GLY A 1 107 ? -6.622 -0.435 -16.997 1.00 83.56 107 GLY A C 1
ATOM 847 O O . GLY A 1 107 ? -6.571 -1.649 -16.811 1.00 83.56 107 GLY A O 1
ATOM 848 N N . ILE A 1 108 ? -6.147 0.435 -16.100 1.00 88.25 108 ILE A N 1
ATOM 849 C CA . ILE A 1 108 ? -5.583 0.022 -14.807 1.00 88.25 108 ILE A CA 1
ATOM 850 C C . ILE A 1 108 ? -6.581 0.101 -13.646 1.00 88.25 108 ILE A C 1
ATOM 852 O O . ILE A 1 108 ? -7.585 0.821 -13.672 1.00 88.25 108 ILE A O 1
ATOM 856 N N . ASN A 1 109 ? -6.240 -0.640 -12.608 1.00 83.94 109 ASN A N 1
ATOM 857 C CA . ASN A 1 109 ? -6.902 -0.773 -11.328 1.00 83.94 109 ASN A CA 1
ATOM 858 C C . ASN A 1 109 ? -6.591 0.409 -10.396 1.00 83.94 109 ASN A C 1
ATOM 860 O O . ASN A 1 109 ? -5.431 0.728 -10.149 1.00 83.94 109 ASN A O 1
ATOM 864 N N . GLN A 1 110 ? -7.628 1.073 -9.881 1.00 78.06 110 GLN A N 1
ATOM 865 C CA . GLN A 1 110 ? -7.513 2.232 -8.978 1.00 78.06 110 GLN A CA 1
ATOM 866 C C . GLN A 1 110 ? -8.471 2.139 -7.784 1.00 78.06 110 GLN A C 1
ATOM 868 O O . GLN A 1 110 ? -8.690 3.126 -7.081 1.00 78.06 110 GLN A O 1
ATOM 873 N N . GLU A 1 111 ? -9.069 0.973 -7.541 1.00 68.12 111 GLU A N 1
ATOM 874 C CA . GLU A 1 111 ? -9.928 0.826 -6.380 1.00 68.12 111 GLU A CA 1
ATOM 875 C C . GLU A 1 111 ? -9.064 0.803 -5.121 1.00 68.12 111 GLU A C 1
ATOM 877 O O . GLU A 1 111 ? -8.291 -0.115 -4.860 1.00 68.12 111 GLU A O 1
ATOM 882 N N . VAL A 1 112 ? -9.185 1.859 -4.320 1.00 64.19 112 VAL A N 1
ATOM 883 C CA . VAL A 1 112 ? -8.679 1.864 -2.950 1.00 64.19 112 VAL A CA 1
ATOM 884 C C . VAL A 1 112 ? -9.854 1.482 -2.063 1.00 64.19 112 VAL A C 1
ATOM 886 O O . VAL A 1 112 ? -10.463 2.313 -1.388 1.00 64.19 112 VAL A O 1
ATOM 889 N N . THR A 1 113 ? -10.249 0.213 -2.124 1.00 54.53 113 THR A N 1
ATOM 890 C CA . THR A 1 113 ? -11.522 -0.286 -1.577 1.00 54.53 113 THR A CA 1
ATOM 891 C C . THR A 1 113 ? -11.462 -0.460 -0.051 1.00 54.53 113 THR A C 1
ATOM 893 O O . THR A 1 113 ? -11.756 -1.512 0.491 1.00 54.53 113 THR A O 1
ATOM 896 N N . GLY A 1 114 ? -11.024 0.557 0.703 1.00 54.22 114 GLY A N 1
ATOM 897 C CA . GLY A 1 114 ? -11.102 0.583 2.175 1.00 54.22 114 GLY A CA 1
ATOM 898 C C . GLY A 1 114 ? -10.321 -0.519 2.916 1.00 54.22 114 GLY A C 1
ATOM 899 O O . GLY A 1 114 ? -10.504 -0.700 4.116 1.00 54.22 114 GLY A O 1
ATOM 900 N N . ILE A 1 115 ? -9.444 -1.243 2.223 1.00 60.06 115 ILE A N 1
ATOM 901 C CA . ILE A 1 115 ? -8.926 -2.569 2.604 1.00 60.06 115 ILE A CA 1
ATOM 902 C C . ILE A 1 115 ? -7.900 -2.555 3.707 1.00 60.06 115 ILE A C 1
ATOM 904 O O . ILE A 1 115 ? -7.850 -3.461 4.539 1.00 60.06 115 ILE A O 1
ATOM 908 N N . LEU A 1 116 ? -7.118 -1.498 3.797 1.00 53.97 116 LEU A N 1
ATOM 909 C CA . LEU A 1 116 ? -6.245 -1.415 4.934 1.00 53.97 116 LEU A CA 1
ATOM 910 C C . LEU A 1 116 ? -7.037 -1.344 6.234 1.00 53.97 116 LEU A C 1
ATOM 912 O O . LEU A 1 116 ? -6.642 -1.938 7.224 1.00 53.97 116 LEU A O 1
ATOM 916 N N . LEU A 1 117 ? -8.180 -0.661 6.181 1.00 48.81 117 LEU A N 1
ATOM 917 C CA . LEU A 1 117 ? -8.927 -0.128 7.310 1.00 48.81 117 LEU A CA 1
ATOM 918 C C . LEU A 1 117 ? -9.580 -1.195 8.185 1.00 48.81 117 LEU A C 1
ATOM 920 O O . LEU A 1 117 ? -9.972 -0.903 9.308 1.00 48.81 117 LEU A O 1
ATOM 924 N N . CYS A 1 118 ? -9.651 -2.427 7.694 1.00 50.59 118 CYS A N 1
ATOM 925 C CA . CYS A 1 118 ? -10.043 -3.592 8.472 1.00 50.59 118 CYS A CA 1
ATOM 926 C C . CYS A 1 118 ? -8.882 -4.580 8.677 1.00 50.59 118 CYS A C 1
ATOM 928 O O . CYS A 1 118 ? -8.876 -5.306 9.669 1.00 50.59 118 CYS A O 1
ATOM 930 N N . TYR A 1 119 ? -7.853 -4.565 7.814 1.00 62.44 119 TYR A N 1
ATOM 931 C CA . TYR A 1 119 ? -6.733 -5.519 7.859 1.00 62.44 119 TYR A CA 1
ATOM 932 C C . TYR A 1 119 ? -6.066 -5.601 9.240 1.00 62.44 119 TYR A C 1
ATOM 934 O O . TYR A 1 119 ? -5.613 -6.661 9.666 1.00 62.44 119 TYR A O 1
ATOM 942 N N . MET A 1 120 ? -6.067 -4.494 9.986 1.00 49.22 120 MET A N 1
ATOM 943 C CA . MET A 1 120 ? -5.587 -4.473 11.367 1.00 49.22 120 MET A CA 1
ATOM 944 C C . MET A 1 120 ? -6.677 -4.490 12.445 1.00 49.22 120 MET A C 1
ATOM 946 O O . MET A 1 120 ? -6.337 -4.820 13.580 1.00 49.22 120 MET A O 1
ATOM 950 N N . LEU A 1 121 ? -7.956 -4.233 12.127 1.00 54.62 121 LEU A N 1
ATOM 951 C CA . LEU A 1 121 ? -9.046 -4.495 13.086 1.00 54.62 121 LEU A CA 1
ATOM 952 C C . LEU A 1 121 ? -9.017 -5.976 13.526 1.00 54.62 121 LEU A C 1
ATOM 954 O O . LEU A 1 121 ? -9.203 -6.278 14.699 1.00 54.62 121 LEU A O 1
ATOM 958 N N . LEU A 1 122 ? -8.651 -6.882 12.613 1.00 50.53 122 LEU A N 1
ATOM 959 C CA . LEU A 1 122 ? -8.519 -8.330 12.824 1.00 50.53 122 LEU A CA 1
ATOM 960 C C . LEU A 1 122 ? -7.253 -8.786 13.566 1.00 50.53 122 LEU A C 1
ATOM 962 O O . LEU A 1 122 ? -7.303 -9.745 14.333 1.00 50.53 122 LEU A O 1
ATOM 966 N N . LYS A 1 123 ? -6.102 -8.129 13.375 1.00 58.66 123 LYS A N 1
ATOM 967 C CA . LYS A 1 123 ? -4.849 -8.597 14.003 1.00 58.66 123 LYS A CA 1
ATOM 968 C C . LYS A 1 123 ? -4.827 -8.378 15.523 1.00 58.66 123 LYS A C 1
ATOM 970 O O . LYS A 1 123 ? -4.085 -9.054 16.227 1.00 58.66 123 LYS A O 1
ATOM 975 N N . ILE A 1 124 ? -5.623 -7.434 16.018 1.00 42.44 124 ILE A N 1
ATOM 976 C CA . ILE A 1 124 ? -5.699 -7.070 17.438 1.00 42.44 124 ILE A CA 1
ATOM 977 C C . ILE A 1 124 ? -6.764 -7.889 18.169 1.00 42.44 124 ILE A C 1
ATOM 979 O O . ILE A 1 124 ? -6.479 -8.378 19.254 1.00 42.44 124 ILE A O 1
ATOM 983 N N . ILE A 1 125 ? -7.917 -8.162 17.551 1.00 55.91 125 ILE A N 1
ATOM 984 C CA . ILE A 1 125 ? -8.899 -9.084 18.145 1.00 55.91 125 ILE A CA 1
ATOM 985 C C . ILE A 1 125 ? -8.280 -10.488 18.334 1.00 55.91 125 ILE A C 1
ATOM 987 O O . ILE A 1 125 ? -8.459 -11.086 19.389 1.00 55.91 125 ILE A O 1
ATOM 991 N N . ASN A 1 126 ? -7.453 -10.969 17.395 1.00 51.03 126 ASN A N 1
ATOM 992 C CA . ASN A 1 126 ? -6.706 -12.227 17.564 1.00 51.03 126 ASN A CA 1
ATOM 993 C C . ASN A 1 126 ? -5.630 -12.174 18.663 1.00 51.03 126 ASN A C 1
ATOM 995 O O . ASN A 1 126 ? -5.432 -13.155 19.368 1.00 51.03 126 ASN A O 1
ATOM 999 N N . LYS A 1 127 ? -4.924 -11.049 18.835 1.00 46.94 127 LYS A N 1
ATOM 1000 C CA . LYS A 1 127 ? -3.843 -10.965 19.832 1.00 46.94 127 LYS A CA 1
ATOM 1001 C C . LYS A 1 127 ? -4.362 -10.887 21.276 1.00 46.94 127 LYS A C 1
ATOM 1003 O O . LYS A 1 127 ? -3.649 -11.314 22.181 1.00 46.94 127 LYS A O 1
ATOM 1008 N N . ASP A 1 128 ? -5.567 -10.363 21.490 1.00 49.16 128 ASP A N 1
ATOM 1009 C CA . ASP A 1 128 ? -6.220 -10.359 22.806 1.00 49.16 128 ASP A CA 1
ATOM 1010 C C . ASP A 1 128 ? -7.016 -11.657 23.090 1.00 49.16 128 ASP A C 1
ATOM 1012 O O . ASP A 1 128 ? -7.101 -12.049 24.248 1.00 49.16 128 ASP A O 1
ATOM 1016 N N . TYR A 1 129 ? -7.522 -12.382 22.077 1.00 45.12 129 TYR A N 1
ATOM 1017 C CA . TYR A 1 129 ? -8.163 -13.705 22.246 1.00 45.12 129 TYR A CA 1
ATOM 1018 C C . TYR A 1 129 ? -7.151 -14.809 22.616 1.00 45.12 129 TYR A C 1
ATOM 1020 O O . TYR A 1 129 ? -7.389 -15.582 23.541 1.00 45.12 129 TYR A O 1
ATOM 1028 N N . ASP A 1 130 ? -5.972 -14.817 21.981 1.00 47.91 130 ASP A N 1
ATOM 1029 C CA . ASP A 1 130 ? -4.922 -15.819 22.233 1.00 47.91 130 ASP A CA 1
ATOM 1030 C C . ASP A 1 130 ? -4.251 -15.699 23.627 1.00 47.91 130 ASP A C 1
ATOM 1032 O O . ASP A 1 130 ? -3.570 -16.626 24.055 1.00 47.91 130 ASP A O 1
ATOM 1036 N N . ASN A 1 131 ? -4.425 -14.586 24.357 1.00 48.50 131 ASN A N 1
ATOM 1037 C CA . ASN A 1 131 ? -3.848 -14.372 25.702 1.00 48.50 131 ASN A CA 1
ATOM 1038 C C . ASN A 1 131 ? -4.835 -14.622 26.862 1.00 48.50 131 ASN A C 1
ATOM 1040 O O . ASN A 1 131 ? -4.472 -14.405 28.017 1.00 48.50 131 ASN A O 1
ATOM 1044 N N . ILE A 1 132 ? -6.080 -15.025 26.582 1.00 46.28 132 ILE A N 1
ATOM 1045 C CA . ILE A 1 132 ? -7.114 -15.265 27.610 1.00 46.28 132 ILE A CA 1
ATOM 1046 C C . ILE A 1 132 ? -7.343 -16.772 27.857 1.00 46.28 132 ILE A C 1
ATOM 1048 O O . ILE A 1 132 ? -7.861 -17.143 28.907 1.00 46.28 132 ILE A O 1
ATOM 1052 N N . GLU A 1 133 ? -6.916 -17.648 26.940 1.00 46.16 133 GLU A N 1
ATOM 1053 C CA . GLU A 1 133 ? -7.074 -19.114 27.023 1.00 46.16 133 GLU A CA 1
ATOM 1054 C C . GLU A 1 133 ? -5.753 -19.869 27.325 1.00 46.16 133 GLU A C 1
ATOM 1056 O O . GLU A 1 133 ? -5.700 -21.093 27.200 1.00 46.16 133 GLU A O 1
ATOM 1061 N N . ALA A 1 134 ? -4.694 -19.152 27.736 1.00 41.69 134 ALA A N 1
ATOM 1062 C CA . ALA A 1 134 ? -3.376 -19.698 28.096 1.00 41.69 134 ALA A CA 1
ATOM 1063 C C . ALA A 1 134 ? -3.001 -19.433 29.563 1.00 41.69 134 ALA A C 1
ATOM 1065 O O . ALA A 1 134 ? -3.231 -18.299 30.042 1.00 41.69 134 ALA A O 1
#

Organism: Ophiophagus hannah (NCBI:txid8665)

InterPro domains:
  IPR008952 Tetraspanin, EC2 domain superfamily [G3DSA:1.10.1450.10] (26-106)
  IPR008952 Tetraspanin, EC2 domain superfamily [SSF48652] (25-101)
  IPR018499 Tetraspanin/Peripherin [PF00335] (1-101)
  IPR018499 Tetraspanin/Peripherin [PTHR19282] (1-105)

Solvent-accessible surface area (backbone atoms only — not comparable to full-atom values): 7422 Å² total; per-residue (Å²): 115,68,69,59,54,53,51,52,52,53,52,49,52,53,50,51,53,50,52,53,54,50,49,57,58,44,38,62,57,39,50,63,53,49,45,53,51,47,48,56,38,54,52,30,32,90,76,32,72,66,38,31,52,52,51,39,50,49,17,55,74,52,36,19,20,62,74,91,36,60,70,54,30,63,81,20,66,50,12,66,72,66,42,28,54,64,77,38,25,43,40,83,85,71,88,59,65,48,44,45,70,90,52,85,69,38,45,61,23,73,43,78,74,64,59,66,55,48,63,57,62,54,59,51,57,51,60,58,55,67,63,72,81,108

Secondary structure (DSSP, 8-state):
-HHHHHHHHHHHHHHHHHHHHHHHHHHHHHHHHHHHHHHHHHTTTTT-HHHHHHHHHHHHHTT--SSSSGGGGGGSHHHHHHSB--GGGB-SS-S----BTTS---SB-----STHHHHTHHHHHHHHHTTT--

Radius of gyration: 20.56 Å; Cα contacts (8 Å, |Δi|>4): 144; chains: 1; bounding box: 55×28×55 Å

pLDDT: mean 80.74, std 15.09, range [41.69, 96.0]